Protein AF-A0A7U9MQN8-F1 (afdb_monomer_lite)

Radius of gyration: 33.91 Å; chains: 1; bounding box: 108×48×85 Å

Structure (mmCIF, N/CA/C/O backbone):
data_AF-A0A7U9MQN8-F1
#
_entry.id   AF-A0A7U9MQN8-F1
#
loop_
_atom_site.group_PDB
_atom_site.id
_atom_site.type_symbol
_atom_site.label_atom_id
_atom_site.label_alt_id
_atom_site.label_comp_id
_atom_site.label_asym_id
_atom_site.label_entity_id
_atom_site.label_seq_id
_atom_site.pdbx_PDB_ins_code
_atom_site.Cartn_x
_atom_site.Cartn_y
_atom_site.Cartn_z
_atom_site.occupancy
_atom_site.B_iso_or_equiv
_atom_site.auth_seq_id
_atom_site.auth_comp_id
_atom_site.auth_asym_id
_atom_site.auth_atom_id
_atom_site.pdbx_PDB_model_num
ATOM 1 N N . MET A 1 1 ? 76.314 -9.306 -4.744 1.00 51.25 1 MET A N 1
ATOM 2 C CA . MET A 1 1 ? 75.546 -8.058 -4.962 1.00 51.25 1 MET A CA 1
ATOM 3 C C . MET A 1 1 ? 74.183 -8.257 -5.658 1.00 51.25 1 MET A C 1
ATOM 5 O O . MET A 1 1 ? 73.574 -7.270 -6.034 1.00 51.25 1 MET A O 1
ATOM 9 N N . ASN A 1 2 ? 73.621 -9.478 -5.761 1.00 55.84 2 ASN A N 1
ATOM 10 C CA . ASN A 1 2 ? 72.412 -9.726 -6.586 1.00 55.84 2 ASN A CA 1
ATOM 11 C C . ASN A 1 2 ? 71.135 -10.057 -5.785 1.00 55.84 2 ASN A C 1
ATOM 13 O O . ASN A 1 2 ? 70.097 -10.349 -6.373 1.00 55.84 2 ASN A O 1
ATOM 17 N N . ILE A 1 3 ? 71.212 -10.061 -4.451 1.00 55.69 3 ILE A N 1
ATOM 18 C CA . ILE A 1 3 ? 70.110 -10.490 -3.570 1.00 55.69 3 ILE A CA 1
ATOM 19 C C . ILE A 1 3 ? 69.224 -9.289 -3.198 1.00 55.69 3 ILE A C 1
ATOM 21 O O . ILE A 1 3 ? 68.003 -9.405 -3.175 1.00 55.69 3 ILE A O 1
ATOM 25 N N . THR A 1 4 ? 69.827 -8.113 -3.001 1.00 55.72 4 THR A N 1
ATOM 26 C CA . THR A 1 4 ? 69.132 -6.871 -2.626 1.00 55.72 4 THR A CA 1
ATOM 27 C C . THR A 1 4 ? 68.237 -6.344 -3.755 1.00 55.72 4 THR A C 1
ATOM 29 O O . THR A 1 4 ? 67.057 -6.101 -3.532 1.00 55.72 4 THR A O 1
ATOM 32 N N . LEU A 1 5 ? 68.745 -6.321 -4.995 1.00 54.84 5 LEU A N 1
ATOM 33 C CA . LEU A 1 5 ? 68.009 -5.877 -6.193 1.00 54.84 5 LEU A CA 1
ATOM 34 C C . LEU A 1 5 ? 66.786 -6.754 -6.527 1.00 54.84 5 LEU A C 1
ATOM 36 O O . LEU A 1 5 ? 65.782 -6.264 -7.039 1.00 54.84 5 LEU A O 1
ATOM 40 N N . LYS A 1 6 ? 66.844 -8.063 -6.233 1.00 58.00 6 LYS A N 1
ATOM 41 C CA . LYS A 1 6 ? 65.692 -8.967 -6.411 1.00 58.00 6 LYS A CA 1
ATOM 42 C C . LYS A 1 6 ? 64.602 -8.713 -5.372 1.00 58.00 6 LYS A C 1
ATOM 44 O O . LYS A 1 6 ? 63.423 -8.856 -5.681 1.00 58.00 6 LYS A O 1
ATOM 49 N N . LYS A 1 7 ? 64.996 -8.333 -4.154 1.00 58.09 7 LYS A N 1
ATOM 50 C CA . LYS A 1 7 ? 64.072 -8.061 -3.052 1.00 58.09 7 LYS A CA 1
ATOM 51 C C . LYS A 1 7 ? 63.326 -6.742 -3.272 1.00 58.09 7 LYS A C 1
ATOM 53 O O . LYS A 1 7 ? 62.124 -6.708 -3.060 1.00 58.09 7 LYS A O 1
ATOM 58 N N . GLU A 1 8 ? 63.996 -5.712 -3.788 1.00 58.81 8 GLU A N 1
ATOM 59 C CA . GLU A 1 8 ? 63.361 -4.433 -4.149 1.00 58.81 8 GLU A CA 1
ATOM 60 C C . GLU A 1 8 ? 62.344 -4.571 -5.289 1.00 58.81 8 GLU A C 1
ATOM 62 O O . GLU A 1 8 ? 61.234 -4.064 -5.159 1.00 58.81 8 GLU A O 1
ATOM 67 N N . LYS A 1 9 ? 62.660 -5.327 -6.355 1.00 61.00 9 LYS A N 1
ATOM 68 C CA . LYS A 1 9 ? 61.692 -5.604 -7.436 1.00 61.00 9 LYS A CA 1
ATOM 69 C C . LYS A 1 9 ? 60.454 -6.364 -6.954 1.00 61.00 9 LYS A C 1
ATOM 71 O O . LYS A 1 9 ? 59.342 -6.058 -7.366 1.00 61.00 9 LYS A O 1
ATOM 76 N N . ALA A 1 10 ? 60.631 -7.338 -6.062 1.00 60.97 10 ALA A N 1
ATOM 77 C CA . ALA A 1 10 ? 59.505 -8.079 -5.497 1.00 60.97 10 ALA A CA 1
ATOM 78 C C . ALA A 1 10 ? 58.604 -7.184 -4.625 1.00 60.97 10 ALA A C 1
ATOM 80 O O . ALA A 1 10 ? 57.387 -7.347 -4.620 1.00 60.97 10 ALA A O 1
ATOM 81 N N . VAL A 1 11 ? 59.197 -6.222 -3.909 1.00 63.59 11 VAL A N 1
ATOM 82 C CA . VAL A 1 11 ? 58.462 -5.251 -3.085 1.00 63.59 11 VAL A CA 1
ATOM 83 C C . VAL A 1 11 ? 57.715 -4.243 -3.968 1.00 63.59 11 VAL A C 1
ATOM 85 O O . VAL A 1 11 ? 56.557 -3.946 -3.683 1.00 63.59 11 VAL A O 1
ATOM 88 N N . SER A 1 12 ? 58.319 -3.768 -5.066 1.00 65.31 12 SER A N 1
ATOM 89 C CA . SER A 1 12 ? 57.649 -2.865 -6.014 1.00 65.31 12 SER A CA 1
ATOM 90 C C . SER A 1 12 ? 56.503 -3.542 -6.765 1.00 65.31 12 SER A C 1
ATOM 92 O O . SER A 1 12 ? 55.442 -2.940 -6.907 1.00 65.31 12 SER A O 1
ATOM 94 N N . ASP A 1 13 ? 56.672 -4.800 -7.187 1.00 67.00 13 ASP A N 1
ATOM 95 C CA . ASP A 1 13 ? 55.614 -5.565 -7.862 1.00 67.00 13 ASP A CA 1
ATOM 96 C C . ASP A 1 13 ? 54.447 -5.873 -6.912 1.00 67.00 13 ASP A C 1
ATOM 98 O O . ASP A 1 13 ? 53.284 -5.792 -7.306 1.00 67.00 13 ASP A O 1
ATOM 102 N N . ALA A 1 14 ? 54.731 -6.160 -5.636 1.00 70.75 14 ALA A N 1
ATOM 103 C CA . ALA A 1 14 ? 53.697 -6.349 -4.621 1.00 70.75 14 ALA A CA 1
ATOM 104 C C . ALA A 1 14 ? 52.928 -5.050 -4.322 1.00 70.75 14 ALA A C 1
ATOM 106 O O . ALA A 1 14 ? 51.706 -5.081 -4.169 1.00 70.75 14 ALA A O 1
ATOM 107 N N . MET A 1 15 ? 53.620 -3.908 -4.274 1.00 71.62 15 MET A N 1
ATOM 108 C CA . ME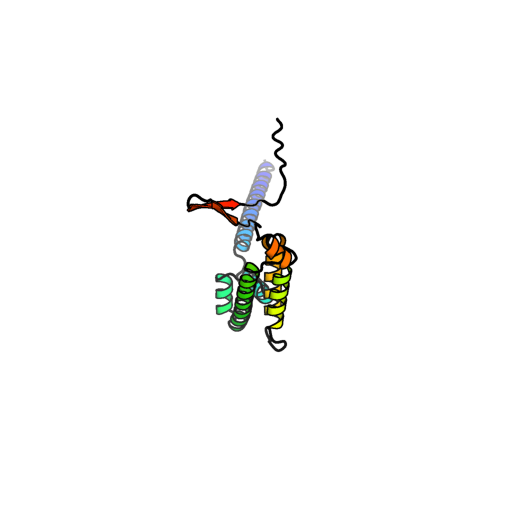T A 1 15 ? 53.002 -2.597 -4.060 1.00 71.62 15 MET A CA 1
ATOM 109 C C . MET A 1 15 ? 52.145 -2.176 -5.261 1.00 71.62 15 MET A C 1
ATOM 111 O O . MET A 1 15 ? 51.017 -1.717 -5.083 1.00 71.62 15 MET A O 1
ATOM 115 N N . LEU A 1 16 ? 52.630 -2.420 -6.483 1.00 70.75 16 LEU A N 1
ATOM 116 C CA . LEU A 1 16 ? 51.869 -2.190 -7.709 1.00 70.75 16 LEU A CA 1
ATOM 117 C C . LEU A 1 16 ? 50.638 -3.102 -7.773 1.00 70.75 16 LEU A C 1
ATOM 119 O O . LEU A 1 16 ? 49.552 -2.641 -8.111 1.00 70.75 16 LEU A O 1
ATOM 123 N N . GLY A 1 17 ? 50.777 -4.369 -7.371 1.00 76.50 17 GLY A N 1
ATOM 124 C CA . GLY A 1 17 ? 49.664 -5.310 -7.249 1.00 76.50 17 GLY A CA 1
ATOM 125 C C . GLY A 1 17 ? 48.609 -4.857 -6.236 1.00 76.50 17 GLY A C 1
ATOM 126 O O . GLY A 1 17 ? 47.416 -4.932 -6.525 1.00 76.50 17 GLY A O 1
ATOM 127 N N . GLN A 1 18 ? 49.019 -4.322 -5.081 1.00 77.25 18 GLN A N 1
ATOM 128 C CA . GLN A 1 18 ? 48.090 -3.751 -4.098 1.00 77.25 18 GLN A CA 1
ATOM 129 C C . GLN A 1 18 ? 47.359 -2.519 -4.637 1.00 77.25 18 GLN A C 1
ATOM 131 O O . GLN A 1 18 ? 46.157 -2.380 -4.416 1.00 77.25 18 GLN A O 1
ATOM 136 N N . GLN A 1 19 ? 48.059 -1.655 -5.371 1.00 75.00 19 GLN A N 1
ATOM 137 C CA . GLN A 1 19 ? 47.488 -0.440 -5.948 1.00 75.00 19 GLN A CA 1
ATOM 138 C C . GLN A 1 19 ? 46.541 -0.743 -7.124 1.00 75.00 19 GLN A C 1
ATOM 140 O O . GLN A 1 19 ? 45.511 -0.090 -7.278 1.00 75.00 19 GLN A O 1
ATOM 145 N N . LEU A 1 20 ? 46.828 -1.785 -7.912 1.00 79.00 20 LEU A N 1
ATOM 146 C CA . LEU A 1 20 ? 45.911 -2.287 -8.939 1.00 79.00 20 LEU A CA 1
ATOM 147 C C . LEU A 1 20 ? 44.655 -2.906 -8.313 1.00 79.00 20 LEU A C 1
ATOM 149 O O . LEU A 1 20 ? 43.552 -2.699 -8.808 1.00 79.00 20 LEU A O 1
ATOM 153 N N . MET A 1 21 ? 44.818 -3.649 -7.215 1.00 77.00 21 MET A N 1
ATOM 154 C CA . MET A 1 21 ? 43.708 -4.267 -6.488 1.00 77.00 21 MET A CA 1
ATOM 155 C C . MET A 1 21 ? 42.807 -3.236 -5.807 1.00 77.00 21 MET A C 1
ATOM 157 O O . MET A 1 21 ? 41.588 -3.406 -5.813 1.00 77.00 21 MET A O 1
ATOM 161 N N . SER A 1 22 ? 43.369 -2.163 -5.240 1.00 80.94 22 SER A N 1
ATOM 162 C CA . SER A 1 22 ? 42.569 -1.074 -4.670 1.00 80.94 22 SER A CA 1
ATOM 163 C C . SER A 1 22 ? 41.810 -0.306 -5.751 1.00 80.94 22 SER A C 1
ATOM 165 O O . SER A 1 22 ? 40.638 -0.001 -5.553 1.00 80.94 22 SER A O 1
ATOM 167 N N . TYR A 1 23 ? 42.422 -0.084 -6.917 1.00 77.88 23 TYR A N 1
ATOM 168 C CA . TYR A 1 23 ? 41.768 0.552 -8.063 1.00 77.88 23 TYR A CA 1
ATOM 169 C C . TYR A 1 23 ? 40.673 -0.327 -8.694 1.00 77.88 23 TYR A C 1
ATOM 171 O O . TYR A 1 23 ? 39.583 0.145 -9.009 1.00 77.88 23 TYR A O 1
ATOM 179 N N . ALA A 1 24 ? 40.915 -1.634 -8.830 1.00 77.69 24 ALA A N 1
ATOM 180 C CA . ALA A 1 24 ? 39.899 -2.581 -9.286 1.00 77.69 24 ALA A CA 1
ATOM 181 C C . ALA A 1 24 ? 38.711 -2.643 -8.311 1.00 77.69 24 ALA A C 1
ATOM 183 O O . ALA A 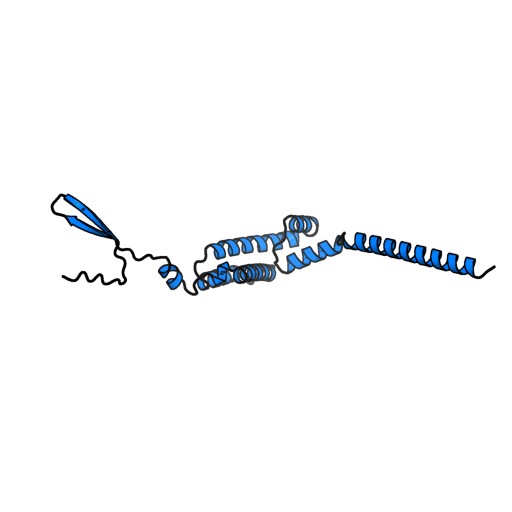1 24 ? 37.560 -2.679 -8.742 1.00 77.69 24 ALA A O 1
ATOM 184 N N . ARG A 1 25 ? 38.982 -2.584 -7.000 1.00 75.69 25 ARG A N 1
ATOM 185 C CA . ARG A 1 25 ? 37.945 -2.511 -5.966 1.00 75.69 25 ARG A CA 1
ATOM 186 C C . ARG A 1 25 ? 37.160 -1.203 -6.035 1.00 75.69 25 ARG A C 1
ATOM 188 O O . ARG A 1 25 ? 35.940 -1.262 -5.991 1.00 75.69 25 ARG A O 1
ATOM 195 N N . SER A 1 26 ? 37.815 -0.054 -6.214 1.00 70.12 26 SER A N 1
ATOM 196 C CA . SER A 1 26 ? 37.112 1.231 -6.331 1.00 70.12 26 SER A CA 1
ATOM 197 C C . SER A 1 26 ? 36.239 1.300 -7.587 1.00 70.12 26 SER A C 1
ATOM 199 O O . SER A 1 26 ? 35.127 1.809 -7.527 1.00 70.12 26 SER A O 1
ATOM 201 N N . LEU A 1 27 ? 36.682 0.717 -8.708 1.00 67.69 27 LEU A N 1
ATOM 202 C CA . LEU A 1 27 ? 35.852 0.575 -9.913 1.00 67.69 27 LEU A CA 1
ATOM 203 C C . LEU A 1 27 ? 34.637 -0.336 -9.677 1.00 67.69 27 LEU A C 1
ATOM 205 O O . LEU A 1 27 ? 33.551 -0.085 -10.201 1.00 67.69 27 LEU A O 1
ATOM 209 N N . GLN A 1 28 ? 34.809 -1.391 -8.877 1.00 60.81 28 GLN A N 1
ATOM 210 C CA . GLN A 1 28 ? 33.727 -2.294 -8.496 1.00 60.81 28 GLN A CA 1
ATOM 211 C C . GLN A 1 28 ? 32.736 -1.615 -7.532 1.00 60.81 28 GLN A C 1
ATOM 213 O O . GLN A 1 28 ? 31.529 -1.776 -7.694 1.00 60.81 28 GLN A O 1
ATOM 218 N N . GLU A 1 29 ? 33.223 -0.795 -6.598 1.00 57.72 29 GLU A N 1
ATOM 219 C CA . GLU A 1 29 ? 32.418 0.010 -5.670 1.00 57.72 29 GLU A CA 1
ATOM 220 C C . GLU A 1 29 ? 31.653 1.140 -6.393 1.00 57.72 29 GLU A C 1
ATOM 222 O O . GLU A 1 29 ? 30.466 1.343 -6.128 1.00 57.72 29 GLU A O 1
ATOM 227 N N . GLU A 1 30 ? 32.258 1.809 -7.382 1.00 56.06 30 GLU A N 1
ATOM 228 C CA . GLU A 1 30 ? 31.577 2.791 -8.247 1.00 56.06 30 GLU A CA 1
ATOM 229 C C . GLU A 1 30 ? 30.500 2.142 -9.137 1.00 56.06 30 GLU A C 1
ATOM 231 O O . GLU A 1 30 ? 29.444 2.735 -9.388 1.00 56.06 30 GLU A O 1
ATOM 236 N N . GLY A 1 31 ? 30.730 0.902 -9.580 1.00 52.31 31 GLY A N 1
ATOM 237 C CA . GLY A 1 31 ? 29.733 0.083 -10.271 1.00 52.31 31 GLY A CA 1
ATOM 238 C C . GLY A 1 31 ? 28.599 -0.404 -9.360 1.00 52.31 31 GLY A C 1
ATOM 239 O O . GLY A 1 31 ? 27.479 -0.581 -9.830 1.00 52.31 31 GLY A O 1
ATOM 240 N N . GLN A 1 32 ? 28.859 -0.580 -8.061 1.00 51.28 32 GLN A N 1
ATOM 241 C CA . GLN A 1 32 ? 27.856 -0.966 -7.062 1.00 51.28 32 GLN A CA 1
ATOM 242 C C . GLN A 1 32 ? 27.025 0.221 -6.548 1.00 51.28 32 GLN A C 1
ATOM 244 O O . GLN A 1 32 ? 25.848 0.036 -6.240 1.00 51.28 32 GLN A O 1
ATOM 249 N N . GLN A 1 33 ? 27.582 1.438 -6.491 1.00 50.62 33 GLN A N 1
ATOM 250 C CA . GLN A 1 33 ? 26.834 2.650 -6.115 1.00 50.62 33 GLN A CA 1
ATOM 251 C C . GLN A 1 33 ? 25.846 3.115 -7.192 1.00 50.62 33 GLN A C 1
ATOM 253 O O . GLN A 1 33 ? 24.812 3.704 -6.873 1.00 50.62 33 GLN A O 1
ATOM 258 N N . LYS A 1 34 ? 26.112 2.819 -8.467 1.00 52.66 34 LYS A N 1
ATOM 259 C CA . LYS A 1 34 ? 25.106 2.921 -9.527 1.00 52.66 34 LYS A CA 1
ATOM 260 C C . LYS A 1 34 ? 24.342 1.614 -9.571 1.00 52.66 34 LYS A C 1
ATOM 262 O O . LYS A 1 34 ? 24.634 0.749 -10.389 1.00 52.66 34 LYS A O 1
ATOM 267 N N . GLU A 1 35 ? 23.359 1.477 -8.689 1.00 58.56 35 GLU A N 1
ATOM 268 C CA . GLU A 1 35 ? 22.357 0.425 -8.808 1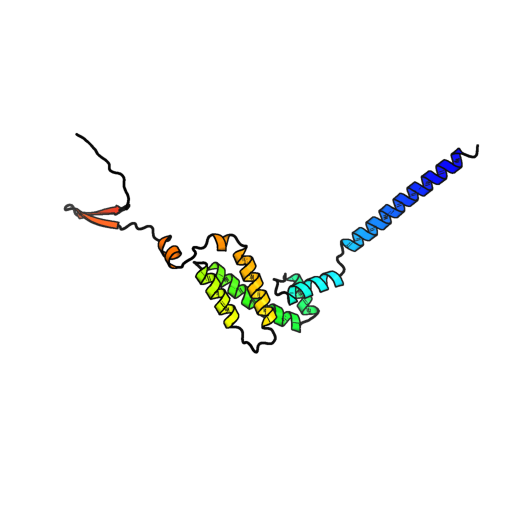.00 58.56 35 GLU A CA 1
ATOM 269 C C . GLU A 1 35 ? 21.935 0.331 -10.283 1.00 58.56 35 GLU A C 1
ATOM 271 O O . GLU A 1 35 ? 21.461 1.318 -10.855 1.00 58.56 35 GLU A O 1
ATOM 276 N N . SER A 1 36 ? 22.248 -0.795 -10.943 1.00 71.56 36 SER A N 1
ATOM 277 C CA . SER A 1 36 ? 22.043 -0.923 -12.390 1.00 71.56 36 SER A CA 1
ATOM 278 C C . SER A 1 36 ? 20.609 -0.512 -12.714 1.00 71.56 36 SER A C 1
ATOM 280 O O . SER A 1 36 ? 19.688 -0.849 -11.968 1.00 71.56 36 SER A O 1
ATOM 282 N N . LYS A 1 37 ? 20.390 0.206 -13.821 1.00 75.06 37 LYS A N 1
ATOM 283 C CA . LYS A 1 37 ? 19.039 0.625 -14.243 1.00 75.06 37 LYS A CA 1
ATOM 284 C C . LYS A 1 37 ? 18.059 -0.557 -14.257 1.00 75.06 37 LYS A C 1
ATOM 286 O O . LYS A 1 37 ? 16.876 -0.381 -13.987 1.00 75.06 37 LYS A O 1
ATOM 291 N N . GLU A 1 38 ? 18.571 -1.757 -14.515 1.00 79.50 38 GLU A N 1
ATOM 292 C CA . GLU A 1 38 ? 17.846 -3.026 -14.465 1.00 79.50 38 GLU A CA 1
ATOM 293 C C . GLU A 1 38 ? 17.495 -3.464 -13.038 1.00 79.50 38 GLU A C 1
ATOM 295 O O . GLU A 1 38 ? 16.372 -3.896 -12.790 1.00 79.50 38 GLU A O 1
ATOM 300 N N . ALA A 1 39 ? 18.416 -3.311 -12.083 1.00 85.50 39 ALA A N 1
ATOM 301 C CA . ALA A 1 39 ? 18.173 -3.600 -10.672 1.00 85.50 39 ALA A CA 1
ATOM 302 C C . ALA A 1 39 ? 17.139 -2.631 -10.080 1.00 85.50 39 ALA A C 1
ATOM 304 O O . ALA A 1 39 ? 16.217 -3.066 -9.390 1.00 85.50 39 ALA A O 1
ATOM 305 N N . TYR A 1 40 ? 17.233 -1.341 -10.416 1.00 85.50 40 TYR A N 1
ATOM 306 C CA . TYR A 1 40 ? 16.216 -0.357 -10.047 1.00 85.50 40 TYR A CA 1
ATOM 307 C C . TYR A 1 40 ? 14.855 -0.725 -10.651 1.00 85.50 40 TYR A C 1
ATOM 309 O O . TYR A 1 40 ? 13.868 -0.834 -9.927 1.00 85.50 40 TYR A O 1
ATOM 317 N N . ALA A 1 41 ? 14.800 -1.023 -11.954 1.00 86.44 41 ALA A N 1
ATOM 318 C CA . ALA A 1 41 ? 13.569 -1.452 -12.616 1.00 86.44 41 ALA A CA 1
ATOM 319 C C . ALA A 1 41 ? 12.959 -2.694 -11.948 1.00 86.44 41 ALA A C 1
ATOM 321 O O . ALA A 1 41 ? 11.762 -2.718 -11.663 1.00 86.44 41 ALA A O 1
ATOM 322 N N . ALA A 1 42 ? 13.778 -3.703 -11.641 1.00 89.75 42 ALA A N 1
ATOM 323 C CA . ALA A 1 42 ? 13.345 -4.914 -10.956 1.00 89.75 42 ALA A CA 1
ATOM 324 C C . ALA A 1 42 ? 12.756 -4.610 -9.572 1.00 89.75 42 ALA A C 1
ATOM 326 O O . ALA A 1 42 ? 11.698 -5.141 -9.233 1.00 89.75 42 ALA A O 1
ATOM 327 N N . LYS A 1 43 ? 13.378 -3.707 -8.802 1.00 90.38 43 LYS A N 1
ATOM 328 C CA . LYS A 1 43 ? 12.840 -3.241 -7.516 1.00 90.38 43 LYS A CA 1
ATOM 329 C C . LYS A 1 43 ? 11.497 -2.541 -7.682 1.00 90.38 43 LYS A C 1
ATOM 331 O O . LYS A 1 43 ? 10.564 -2.861 -6.948 1.00 90.38 43 LYS A O 1
ATOM 336 N N . VAL A 1 44 ? 11.368 -1.638 -8.655 1.00 90.50 44 VAL A N 1
ATOM 337 C CA . VAL A 1 44 ? 10.104 -0.932 -8.914 1.00 90.50 44 VAL A CA 1
ATOM 338 C C . VAL A 1 44 ? 9.000 -1.910 -9.309 1.00 90.50 44 VAL A C 1
ATOM 340 O O . VAL A 1 44 ? 7.897 -1.845 -8.768 1.00 90.50 44 VAL A O 1
ATOM 343 N N . TYR A 1 45 ? 9.290 -2.867 -10.193 1.00 90.44 45 TYR A N 1
ATOM 344 C CA . TYR A 1 45 ? 8.322 -3.891 -10.579 1.00 90.44 45 TYR A CA 1
ATOM 345 C C . TYR A 1 45 ? 7.950 -4.817 -9.421 1.00 90.44 45 TYR A C 1
ATOM 347 O O . TYR A 1 45 ? 6.778 -5.166 -9.279 1.00 90.44 45 TYR A O 1
ATOM 355 N N . ALA A 1 46 ? 8.913 -5.195 -8.579 1.00 91.19 46 ALA A N 1
ATOM 356 C CA . ALA A 1 46 ? 8.652 -5.999 -7.393 1.00 91.19 46 ALA A CA 1
ATOM 357 C C . ALA A 1 46 ? 7.732 -5.259 -6.410 1.00 91.19 46 ALA A C 1
ATOM 359 O O . ALA A 1 46 ? 6.744 -5.838 -5.963 1.00 91.19 46 ALA A O 1
ATOM 360 N N . LYS A 1 47 ? 7.995 -3.972 -6.142 1.00 90.81 47 LYS A N 1
ATOM 361 C CA . LYS A 1 47 ? 7.136 -3.113 -5.307 1.00 90.81 47 LYS A CA 1
ATOM 362 C C . LYS A 1 47 ? 5.733 -2.941 -5.887 1.00 90.81 47 LYS A C 1
ATOM 364 O O . LYS A 1 47 ? 4.749 -3.026 -5.159 1.00 90.81 47 LYS A O 1
ATOM 369 N N . ALA A 1 48 ? 5.636 -2.727 -7.198 1.00 88.25 48 ALA A N 1
ATOM 370 C CA . ALA A 1 48 ? 4.361 -2.593 -7.897 1.00 88.25 48 ALA A CA 1
ATOM 371 C C . ALA A 1 48 ? 3.506 -3.857 -7.777 1.00 88.25 48 ALA A C 1
ATOM 373 O O . ALA A 1 48 ? 2.318 -3.775 -7.476 1.00 88.25 48 ALA A O 1
ATOM 374 N N . ARG A 1 49 ? 4.115 -5.031 -7.980 1.00 86.25 49 ARG A N 1
ATOM 375 C CA . ARG A 1 49 ? 3.418 -6.322 -7.907 1.00 86.25 49 ARG A CA 1
ATOM 376 C C . ARG A 1 49 ? 3.022 -6.705 -6.486 1.00 86.25 49 ARG A C 1
ATOM 378 O O . ARG A 1 49 ? 1.970 -7.306 -6.313 1.00 86.25 49 ARG A O 1
ATOM 385 N N . SER A 1 50 ? 3.832 -6.346 -5.491 1.00 84.69 50 SER A N 1
ATOM 386 C CA . SER A 1 50 ? 3.531 -6.603 -4.078 1.00 84.69 50 SER A CA 1
ATOM 387 C C . SER A 1 50 ? 2.515 -5.625 -3.476 1.00 84.69 50 SER A C 1
ATOM 389 O O . SER A 1 50 ? 2.171 -5.751 -2.304 1.00 84.69 50 SER A O 1
ATOM 391 N N . GLY A 1 51 ? 2.033 -4.638 -4.244 1.00 82.75 51 GLY A N 1
ATOM 392 C CA . GLY A 1 51 ? 1.071 -3.641 -3.763 1.00 82.75 51 GLY A CA 1
ATOM 393 C C . GLY A 1 51 ? 1.669 -2.626 -2.780 1.00 82.75 51 GLY A C 1
ATOM 394 O O . GLY A 1 51 ? 0.940 -1.930 -2.069 1.00 82.75 51 GLY A O 1
ATOM 395 N N . GLN A 1 52 ? 2.998 -2.524 -2.712 1.00 85.94 52 GLN A N 1
ATOM 396 C CA . GLN A 1 52 ? 3.657 -1.530 -1.870 1.00 85.94 52 GLN A CA 1
ATOM 397 C C . GLN A 1 52 ? 3.437 -0.111 -2.403 1.00 85.94 52 GLN A C 1
ATOM 399 O O . GLN A 1 52 ? 3.072 0.108 -3.561 1.00 85.94 52 GLN A O 1
ATOM 404 N N . ARG A 1 53 ? 3.654 0.888 -1.542 1.00 87.31 53 ARG A N 1
ATOM 405 C CA . ARG A 1 53 ? 3.581 2.291 -1.949 1.00 87.31 53 ARG A CA 1
ATOM 406 C C . ARG A 1 53 ? 4.794 2.632 -2.809 1.00 87.31 53 ARG A C 1
ATOM 408 O O . ARG A 1 53 ? 5.927 2.452 -2.369 1.00 87.31 53 ARG A O 1
ATOM 415 N N . LEU A 1 54 ? 4.545 3.154 -4.006 1.00 88.19 54 LEU A N 1
ATOM 416 C CA . LEU A 1 54 ? 5.609 3.635 -4.883 1.00 88.19 54 LEU A CA 1
ATOM 417 C C . LEU A 1 54 ? 5.853 5.118 -4.652 1.00 88.19 54 LEU A C 1
ATOM 419 O O . LEU A 1 54 ? 4.914 5.887 -4.419 1.00 88.19 54 LEU A O 1
ATOM 423 N N . THR A 1 55 ? 7.116 5.518 -4.737 1.00 89.12 55 THR A N 1
ATOM 424 C CA . THR A 1 55 ? 7.494 6.931 -4.717 1.00 89.12 55 THR A CA 1
ATOM 425 C C . THR A 1 55 ? 7.091 7.617 -6.032 1.00 89.12 55 THR A C 1
ATOM 427 O O . THR A 1 55 ? 6.866 6.945 -7.043 1.00 89.12 55 THR A O 1
ATOM 430 N N . PRO A 1 56 ? 7.001 8.960 -6.071 1.00 89.06 56 PRO A N 1
ATOM 431 C CA . PRO A 1 56 ? 6.684 9.689 -7.303 1.00 89.06 56 PRO A CA 1
ATOM 432 C C . PRO A 1 56 ? 7.651 9.388 -8.459 1.00 89.06 56 PRO A C 1
ATOM 434 O O . PRO A 1 56 ? 7.242 9.343 -9.621 1.00 89.06 56 PRO A O 1
ATOM 437 N N . GLU A 1 57 ? 8.922 9.141 -8.142 1.00 88.38 57 GLU A N 1
ATOM 438 C CA . GLU A 1 57 ? 9.957 8.766 -9.109 1.00 88.38 57 GLU A CA 1
ATOM 439 C C . GLU A 1 57 ? 9.707 7.367 -9.684 1.00 88.38 57 GLU A C 1
ATOM 441 O O . GLU A 1 57 ? 9.670 7.200 -10.903 1.00 88.38 57 GLU A O 1
ATOM 446 N N . GLU A 1 58 ? 9.436 6.384 -8.819 1.00 90.44 58 GLU A N 1
ATOM 447 C CA . GLU A 1 58 ? 9.111 5.006 -9.212 1.00 90.44 58 GLU A CA 1
ATOM 448 C C . GLU A 1 58 ? 7.820 4.953 -10.045 1.00 90.44 58 GLU A C 1
ATOM 450 O O . GLU A 1 58 ? 7.715 4.217 -11.029 1.00 90.44 58 GLU A O 1
ATOM 455 N N . MET A 1 59 ? 6.843 5.791 -9.693 1.00 90.00 59 MET A N 1
ATOM 456 C CA . MET A 1 59 ? 5.589 5.914 -10.428 1.00 90.00 59 MET A CA 1
ATOM 457 C C . MET A 1 59 ? 5.803 6.528 -11.821 1.00 90.00 59 MET A C 1
ATOM 459 O O . MET A 1 59 ? 5.244 6.051 -12.809 1.00 90.00 59 MET A O 1
ATOM 463 N N . SER A 1 60 ? 6.648 7.559 -11.918 1.00 90.75 60 SER A N 1
ATOM 464 C CA . SER A 1 60 ? 7.024 8.186 -13.192 1.00 90.75 60 SER A CA 1
ATOM 465 C C . SER A 1 60 ? 7.816 7.228 -14.082 1.00 90.75 60 SER A C 1
ATOM 467 O O . SER A 1 60 ? 7.641 7.216 -15.302 1.00 90.75 60 SER A O 1
ATOM 469 N N . PHE A 1 61 ? 8.665 6.394 -13.478 1.00 90.88 61 PHE A N 1
ATOM 470 C CA . PHE A 1 61 ? 9.391 5.335 -14.168 1.00 90.88 61 PHE A CA 1
ATOM 471 C C . PHE A 1 61 ? 8.436 4.294 -14.768 1.00 90.88 61 PHE A C 1
ATOM 473 O O . PHE A 1 61 ? 8.555 3.968 -15.951 1.00 90.88 61 PHE A O 1
ATOM 480 N N . LEU A 1 62 ? 7.448 3.823 -13.999 1.00 90.69 62 LEU A N 1
ATOM 481 C CA . LEU A 1 62 ? 6.414 2.909 -14.498 1.00 90.69 62 LEU A CA 1
ATOM 482 C C . LEU A 1 62 ? 5.579 3.513 -15.622 1.00 90.69 62 LEU A C 1
ATOM 484 O O . LEU A 1 62 ? 5.325 2.830 -16.605 1.00 90.69 62 LEU A O 1
ATOM 488 N N . ALA A 1 63 ? 5.196 4.787 -15.522 1.00 90.81 63 ALA A N 1
ATOM 489 C CA . ALA A 1 63 ? 4.416 5.450 -16.568 1.00 90.81 63 ALA A CA 1
ATOM 490 C C . ALA A 1 63 ? 5.129 5.438 -17.933 1.00 90.81 63 ALA A C 1
ATOM 492 O O . ALA A 1 63 ? 4.483 5.329 -18.970 1.00 90.81 63 ALA A O 1
ATOM 493 N N . ARG A 1 64 ? 6.466 5.531 -17.930 1.00 90.69 64 ARG A N 1
ATOM 494 C CA . ARG A 1 64 ? 7.294 5.532 -19.147 1.00 90.69 64 ARG A CA 1
ATOM 495 C C . ARG A 1 64 ? 7.615 4.132 -19.665 1.00 90.69 64 ARG A C 1
ATOM 497 O O . ARG A 1 64 ? 7.843 3.975 -20.858 1.00 90.69 64 ARG A O 1
ATOM 504 N N . THR A 1 65 ? 7.687 3.138 -18.781 1.00 90.38 65 THR A N 1
ATOM 505 C CA . THR A 1 65 ? 8.139 1.779 -19.126 1.00 90.38 65 THR A CA 1
ATOM 506 C C . THR A 1 65 ? 6.989 0.803 -19.337 1.00 90.38 65 THR A C 1
ATOM 508 O O . THR A 1 65 ? 7.044 -0.012 -20.254 1.00 90.38 65 THR A O 1
ATOM 511 N N . ASN A 1 66 ? 5.939 0.883 -18.517 1.00 89.81 66 ASN A N 1
ATOM 512 C CA . ASN A 1 66 ? 4.765 0.022 -18.586 1.00 89.81 66 ASN A CA 1
ATOM 513 C C . ASN A 1 66 ? 3.486 0.785 -18.168 1.00 89.81 66 ASN A C 1
ATOM 515 O O . ASN A 1 66 ? 3.080 0.738 -16.999 1.00 89.81 66 ASN A O 1
ATOM 519 N N . PRO A 1 67 ? 2.825 1.467 -19.124 1.00 90.88 67 PRO A N 1
ATOM 520 C CA . PRO A 1 67 ? 1.615 2.254 -18.867 1.00 90.88 67 PRO A CA 1
ATOM 521 C C . PRO A 1 67 ? 0.440 1.432 -18.314 1.00 90.88 67 PRO A C 1
ATOM 523 O O . PRO A 1 67 ? -0.329 1.924 -17.486 1.00 90.88 67 PRO A O 1
ATOM 526 N N . GLU A 1 68 ? 0.317 0.171 -18.733 1.00 90.31 68 GLU A N 1
ATOM 527 C CA . GLU A 1 68 ? -0.722 -0.744 -18.250 1.00 90.31 68 GLU A CA 1
ATOM 528 C C . GLU A 1 68 ? -0.537 -1.037 -16.761 1.00 90.31 68 GLU A C 1
ATOM 530 O O . GLU A 1 68 ? -1.453 -0.849 -15.960 1.00 90.31 68 GLU A O 1
ATOM 535 N N . LEU A 1 69 ? 0.676 -1.425 -16.356 1.00 89.50 69 LEU A N 1
ATOM 536 C CA . LEU A 1 69 ? 0.978 -1.667 -14.947 1.00 89.50 69 LEU A CA 1
ATOM 537 C C . LEU A 1 69 ? 0.833 -0.387 -14.115 1.00 89.50 69 LEU A C 1
ATOM 539 O O . LEU A 1 69 ? 0.291 -0.440 -13.013 1.00 89.50 69 LEU A O 1
ATOM 543 N N . TYR A 1 70 ? 1.248 0.765 -14.650 1.00 92.25 70 TYR A N 1
ATOM 544 C CA . TYR A 1 70 ? 1.058 2.060 -13.998 1.00 92.25 70 TYR A CA 1
ATOM 545 C C . TYR A 1 70 ? -0.414 2.325 -13.651 1.00 92.25 70 TYR A C 1
ATOM 547 O O . TYR A 1 70 ? -0.708 2.676 -12.508 1.00 92.25 70 TYR A O 1
ATOM 555 N N . ARG A 1 71 ? -1.351 2.104 -14.587 1.00 90.94 71 ARG A N 1
ATOM 556 C CA . ARG A 1 71 ? -2.796 2.272 -14.330 1.00 90.94 71 ARG A CA 1
ATOM 557 C C . ARG A 1 71 ? -3.287 1.386 -13.191 1.00 90.94 71 ARG A C 1
ATOM 559 O O . ARG A 1 71 ? -4.040 1.846 -12.332 1.00 90.94 71 ARG A O 1
ATOM 566 N N . LYS A 1 72 ? -2.854 0.126 -13.176 1.00 91.25 72 LYS A N 1
ATOM 567 C CA . LYS A 1 72 ? -3.258 -0.839 -12.149 1.00 91.25 72 LYS A CA 1
ATOM 568 C C . LYS A 1 72 ? -2.739 -0.439 -10.767 1.00 91.25 72 LYS A C 1
ATOM 570 O O . LYS A 1 72 ? -3.504 -0.402 -9.804 1.00 91.25 72 LYS A O 1
ATOM 575 N N . VAL A 1 73 ? -1.463 -0.055 -10.687 1.00 90.62 73 VAL A N 1
ATOM 576 C CA . VAL A 1 73 ? -0.841 0.440 -9.449 1.00 90.62 73 VAL A CA 1
ATOM 577 C C . VAL A 1 73 ? -1.511 1.730 -8.986 1.00 90.62 73 VAL A C 1
ATOM 579 O O . VAL A 1 73 ? -1.750 1.894 -7.794 1.00 90.62 73 VAL A O 1
ATOM 582 N N . LEU A 1 74 ? -1.862 2.635 -9.904 1.00 91.31 74 LEU A N 1
ATOM 583 C CA . LEU A 1 74 ? -2.546 3.883 -9.569 1.00 91.31 74 LEU A CA 1
ATOM 584 C C . LEU A 1 74 ? -3.891 3.606 -8.888 1.00 91.31 74 LEU A C 1
ATOM 586 O O . LEU A 1 74 ? -4.169 4.175 -7.834 1.00 91.31 74 LEU A O 1
ATOM 590 N N . ARG A 1 75 ? -4.686 2.678 -9.436 1.00 90.62 75 ARG A N 1
ATOM 591 C CA . ARG A 1 75 ? -5.957 2.254 -8.830 1.00 90.62 75 ARG A CA 1
ATOM 592 C C . ARG A 1 75 ? -5.749 1.667 -7.433 1.00 90.62 75 ARG A C 1
ATOM 594 O O . ARG A 1 75 ? -6.439 2.068 -6.498 1.00 90.62 75 ARG A O 1
ATOM 601 N N . ALA A 1 76 ? -4.771 0.774 -7.277 1.00 91.25 76 ALA A N 1
ATOM 602 C CA . ALA A 1 76 ? -4.430 0.192 -5.980 1.00 91.25 76 ALA A CA 1
ATOM 603 C C . ALA A 1 76 ? -3.995 1.262 -4.962 1.00 91.25 76 ALA A C 1
ATOM 605 O O . ALA A 1 76 ? -4.435 1.237 -3.816 1.00 91.25 76 ALA A O 1
ATOM 606 N N . GLN A 1 77 ? -3.197 2.250 -5.382 1.00 91.19 77 GLN A N 1
ATOM 607 C CA . GLN A 1 77 ? -2.782 3.355 -4.517 1.00 91.19 77 GLN A CA 1
ATOM 608 C C . GLN A 1 77 ? -3.935 4.277 -4.116 1.00 91.19 77 GLN A C 1
ATOM 610 O O . GLN A 1 77 ? -3.936 4.773 -2.992 1.00 91.19 77 GLN A O 1
ATOM 615 N N . MET A 1 78 ? -4.903 4.526 -5.001 1.00 90.56 78 MET A N 1
ATOM 616 C CA . MET A 1 78 ? -6.081 5.329 -4.662 1.00 90.56 78 MET A CA 1
ATOM 617 C C . MET A 1 78 ? -6.898 4.665 -3.551 1.00 90.56 78 MET A C 1
ATOM 619 O O . MET A 1 78 ? -7.145 5.292 -2.524 1.00 90.56 78 MET A O 1
ATOM 623 N N . LEU A 1 79 ? -7.233 3.383 -3.720 1.00 91.19 79 LEU A N 1
ATOM 624 C CA . LEU A 1 79 ? -7.982 2.610 -2.723 1.00 91.19 79 LEU A CA 1
ATOM 625 C C . LEU A 1 79 ? -7.203 2.469 -1.412 1.00 91.19 79 LEU A C 1
ATOM 627 O O . LEU A 1 79 ? -7.767 2.573 -0.326 1.00 91.19 79 LEU A O 1
ATOM 631 N N . ARG A 1 80 ? -5.881 2.310 -1.507 1.00 91.81 80 ARG A N 1
ATOM 632 C CA . ARG A 1 80 ? -4.993 2.319 -0.347 1.00 91.81 80 ARG A CA 1
ATOM 633 C C . ARG A 1 80 ? -5.075 3.629 0.435 1.00 91.81 80 ARG A C 1
ATOM 635 O O . ARG A 1 80 ? -5.242 3.591 1.647 1.00 91.81 80 ARG A O 1
ATOM 642 N N . ARG A 1 81 ? -4.972 4.781 -0.236 1.00 91.19 81 ARG A N 1
ATOM 643 C CA . ARG A 1 81 ? -5.070 6.100 0.417 1.00 91.19 81 ARG A CA 1
ATOM 644 C C . ARG A 1 81 ? -6.433 6.311 1.063 1.00 91.19 81 ARG A C 1
ATOM 646 O O . ARG A 1 81 ? -6.514 6.905 2.134 1.00 91.19 81 ARG A O 1
ATOM 653 N N . GLU A 1 82 ? -7.492 5.826 0.423 1.00 91.50 82 GLU A N 1
ATOM 654 C CA . GLU A 1 82 ? -8.836 5.860 0.990 1.00 91.50 82 GLU A CA 1
ATOM 655 C C . GLU A 1 82 ? -8.913 5.037 2.281 1.00 91.50 82 GLU A C 1
ATOM 657 O O . GLU A 1 82 ? -9.397 5.541 3.295 1.00 91.50 82 GLU A O 1
ATOM 662 N N . LEU A 1 83 ? -8.365 3.817 2.279 1.00 90.75 83 LEU A N 1
ATOM 663 C CA . LEU A 1 83 ? -8.272 2.993 3.482 1.00 90.75 83 LEU A CA 1
ATOM 664 C C . LEU A 1 83 ? -7.438 3.686 4.571 1.00 90.75 83 LEU A C 1
ATOM 666 O O . LEU A 1 83 ? -7.914 3.809 5.691 1.00 90.75 83 LEU A O 1
ATOM 670 N N . GLU A 1 84 ? -6.245 4.198 4.256 1.00 91.00 84 GLU A N 1
ATOM 671 C CA . GLU A 1 84 ? -5.394 4.934 5.208 1.00 91.00 84 GLU A CA 1
ATOM 672 C C . GLU A 1 84 ? -6.131 6.137 5.822 1.00 91.00 84 GLU A C 1
ATOM 674 O O . GLU A 1 84 ? -6.035 6.387 7.024 1.00 91.00 84 GLU A O 1
ATOM 679 N N . SER A 1 85 ? -6.906 6.872 5.020 1.00 90.44 85 SER A N 1
ATOM 680 C CA . SER A 1 85 ? -7.731 7.977 5.511 1.00 90.44 85 SER A CA 1
ATOM 681 C C . SER A 1 85 ? -8.848 7.497 6.437 1.00 90.44 85 SER A C 1
ATOM 683 O O . SER A 1 85 ? -9.141 8.165 7.426 1.00 90.44 85 SER A O 1
ATOM 685 N N . ARG A 1 86 ? -9.485 6.359 6.141 1.00 87.88 86 ARG A N 1
ATOM 686 C CA . ARG A 1 86 ? -10.506 5.769 7.020 1.00 87.88 86 ARG A CA 1
ATOM 687 C C . ARG A 1 86 ? -9.886 5.306 8.337 1.00 87.88 86 ARG A C 1
ATOM 689 O O . ARG A 1 86 ? -10.383 5.697 9.384 1.00 87.88 86 ARG A O 1
ATOM 696 N N . LEU A 1 87 ? -8.756 4.597 8.282 1.00 87.50 87 LEU A N 1
ATOM 697 C CA . LEU A 1 87 ? -8.039 4.080 9.454 1.00 87.50 87 LEU A CA 1
ATOM 698 C C . LEU A 1 87 ? -7.629 5.189 10.433 1.00 87.50 87 LEU A C 1
ATOM 700 O O . LEU A 1 87 ? -7.767 5.017 11.637 1.00 87.50 87 LEU A O 1
ATOM 704 N N . LYS A 1 88 ? -7.214 6.360 9.933 1.00 85.19 88 LYS A N 1
ATOM 705 C CA . LYS A 1 88 ? -6.903 7.532 10.777 1.00 85.19 88 LYS A CA 1
ATOM 706 C C . LYS A 1 88 ? -8.102 8.098 11.539 1.00 85.19 88 LYS A C 1
ATOM 708 O O . LYS A 1 88 ? -7.913 8.767 12.548 1.00 85.19 88 LYS A O 1
ATOM 713 N N . ASN A 1 89 ? -9.312 7.895 11.024 1.00 83.56 89 ASN A N 1
ATOM 714 C CA . ASN A 1 89 ? -10.543 8.376 11.647 1.00 83.56 89 ASN A CA 1
ATOM 715 C C . ASN A 1 89 ? -11.218 7.308 12.522 1.00 83.56 89 ASN A C 1
ATOM 717 O O . ASN A 1 89 ? -12.169 7.635 13.234 1.00 83.56 89 ASN A O 1
ATOM 721 N N . CYS A 1 90 ? -10.745 6.058 12.475 1.00 82.62 90 CYS A N 1
ATOM 722 C CA . CYS A 1 90 ? -11.273 4.975 13.294 1.00 82.62 90 CYS A CA 1
ATOM 723 C C . CYS A 1 90 ? -10.998 5.242 14.778 1.00 82.62 90 CYS A C 1
ATOM 725 O O . CYS A 1 90 ? -9.913 5.674 15.163 1.00 82.62 90 CYS A O 1
ATOM 727 N N . LYS A 1 91 ? -11.999 4.969 15.617 1.00 77.88 91 LYS A N 1
ATOM 728 C CA . LYS A 1 91 ? -11.954 5.199 17.068 1.00 77.88 91 LYS A CA 1
ATOM 729 C C . LYS A 1 91 ? -11.707 3.924 17.868 1.00 77.88 91 LYS A C 1
ATOM 731 O O . LYS A 1 91 ? -11.457 4.018 19.062 1.00 77.88 91 LYS A O 1
ATOM 736 N N . SER A 1 92 ? -11.799 2.757 17.234 1.00 82.69 92 SER A N 1
ATOM 737 C CA . SER A 1 92 ? -11.592 1.449 17.863 1.00 82.69 92 SER A CA 1
ATOM 738 C C . SER A 1 92 ? -10.906 0.474 16.909 1.00 82.69 92 SER A C 1
ATOM 740 O O . SER A 1 92 ? -10.963 0.640 15.683 1.00 82.69 92 SER A O 1
ATOM 742 N N . LYS A 1 93 ? -10.284 -0.573 17.462 1.00 85.69 93 LYS A N 1
ATOM 743 C CA . LYS A 1 93 ? -9.679 -1.656 16.667 1.00 85.69 93 LYS A CA 1
ATOM 744 C C . LYS A 1 93 ? -10.720 -2.408 15.841 1.00 85.69 93 LYS A C 1
ATOM 746 O O . LYS A 1 93 ? -10.459 -2.747 14.686 1.00 85.69 93 LYS A O 1
ATOM 751 N N . GLN A 1 94 ? -11.912 -2.611 16.402 1.00 83.69 94 GLN A N 1
ATOM 752 C CA . GLN A 1 94 ? -13.027 -3.225 15.688 1.00 83.69 94 GLN A CA 1
ATOM 753 C C . GLN A 1 94 ? -13.423 -2.407 14.449 1.00 83.69 94 GLN A C 1
ATOM 755 O O . GLN A 1 94 ? -13.513 -2.959 13.354 1.00 83.69 94 GLN A O 1
ATOM 760 N N . GLU A 1 95 ? -13.566 -1.086 14.588 1.00 85.56 95 GLU A N 1
ATOM 761 C CA . GLU A 1 95 ? -13.899 -0.201 13.465 1.00 85.56 95 GLU A CA 1
ATOM 762 C C . GLU A 1 95 ? -12.816 -0.225 12.374 1.00 85.56 95 GLU A C 1
ATOM 764 O O . GLU A 1 95 ? -13.127 -0.228 11.184 1.00 85.56 95 GLU A O 1
ATOM 769 N N . ALA A 1 96 ? -11.538 -0.314 12.758 1.00 87.19 96 ALA A N 1
ATOM 770 C CA . ALA A 1 96 ? -10.438 -0.454 11.806 1.00 87.19 96 ALA A CA 1
ATOM 771 C C . ALA A 1 96 ? -10.509 -1.779 11.018 1.00 87.19 96 ALA A C 1
ATOM 773 O O . ALA A 1 96 ? -10.301 -1.791 9.800 1.00 87.19 96 ALA A O 1
ATOM 774 N N . GLN A 1 97 ? -10.840 -2.888 11.686 1.00 88.06 97 GLN A N 1
ATOM 775 C CA . GLN A 1 97 ? -11.009 -4.199 11.052 1.00 88.06 97 GLN A CA 1
ATOM 776 C C . GLN A 1 97 ? -12.245 -4.246 10.137 1.00 88.06 97 GLN A C 1
ATOM 778 O O . GLN A 1 97 ? -12.195 -4.833 9.050 1.00 88.06 97 GLN A O 1
ATOM 783 N N . GLU A 1 98 ? -13.344 -3.611 10.542 1.00 89.06 98 GLU A N 1
ATOM 784 C CA . GLU A 1 98 ? -14.552 -3.462 9.725 1.00 89.06 98 GLU A CA 1
ATOM 785 C C . GLU A 1 98 ? -14.276 -2.605 8.486 1.00 89.06 98 GLU A C 1
ATOM 787 O O . GLU A 1 98 ? -14.629 -3.004 7.376 1.00 89.06 98 GLU A O 1
ATOM 792 N N . ALA A 1 99 ? -13.568 -1.481 8.637 1.00 89.31 99 ALA A N 1
ATOM 793 C CA . ALA A 1 99 ? -13.169 -0.624 7.523 1.00 89.31 99 ALA A CA 1
ATOM 794 C C . ALA A 1 99 ? -12.292 -1.372 6.507 1.00 89.31 99 ALA A C 1
ATOM 796 O O . ALA A 1 99 ? -12.498 -1.236 5.298 1.00 89.31 99 ALA A O 1
ATOM 797 N N . PHE A 1 100 ? -11.351 -2.193 6.986 1.00 90.56 100 PHE A N 1
ATOM 798 C CA . PHE A 1 100 ? -10.543 -3.062 6.135 1.00 90.56 100 PHE A CA 1
ATOM 799 C C . PHE A 1 100 ? -11.403 -4.098 5.395 1.00 90.56 100 PHE A C 1
ATOM 801 O O . PHE A 1 100 ? -11.314 -4.220 4.173 1.00 90.56 100 PHE A O 1
ATOM 808 N N . SER A 1 101 ? -12.280 -4.800 6.114 1.00 90.81 101 SER A N 1
ATOM 809 C CA . SER A 1 101 ? -13.152 -5.834 5.538 1.00 90.81 101 SER A CA 1
ATOM 810 C C . SER A 1 101 ? -14.111 -5.252 4.495 1.00 90.81 101 SER A C 1
ATOM 812 O O . SER A 1 101 ? -14.289 -5.827 3.423 1.00 90.81 101 SER A O 1
ATOM 814 N N . ALA A 1 102 ? -14.663 -4.065 4.759 1.00 90.88 102 ALA A N 1
ATOM 815 C CA . ALA A 1 102 ? -15.502 -3.330 3.821 1.00 90.88 102 ALA A CA 1
ATOM 816 C C . ALA A 1 102 ? -14.727 -2.877 2.571 1.00 90.88 102 ALA A C 1
ATOM 818 O O . ALA A 1 102 ? -15.267 -2.924 1.468 1.00 90.88 102 ALA A O 1
ATOM 819 N N . ALA A 1 103 ? -13.465 -2.460 2.718 1.00 89.69 103 ALA A N 1
ATOM 820 C CA . ALA A 1 103 ? -12.618 -2.078 1.588 1.00 89.69 103 ALA A CA 1
ATOM 821 C C . ALA A 1 103 ? -12.224 -3.277 0.710 1.00 89.69 103 ALA A C 1
ATOM 823 O O . ALA A 1 103 ? -12.111 -3.134 -0.502 1.00 89.69 103 ALA A O 1
ATOM 824 N N . VAL A 1 104 ? -12.032 -4.460 1.299 1.00 89.75 104 VAL A N 1
ATOM 825 C CA . VAL A 1 104 ? -11.790 -5.693 0.535 1.00 89.75 104 VAL A CA 1
ATOM 826 C C . VAL A 1 104 ? -13.072 -6.160 -0.158 1.00 89.75 104 VAL A C 1
ATOM 828 O O . VAL A 1 104 ? -13.034 -6.503 -1.335 1.00 89.75 104 VAL A O 1
ATOM 831 N N . GLY A 1 105 ? -14.208 -6.128 0.543 1.00 87.81 105 GLY A N 1
ATOM 832 C CA . GLY A 1 105 ? -15.506 -6.546 0.005 1.00 87.81 105 GLY A CA 1
ATOM 833 C C . GLY A 1 105 ? -16.090 -5.611 -1.058 1.00 87.81 105 GLY A C 1
ATOM 834 O O . GLY A 1 105 ? -16.954 -6.029 -1.823 1.00 87.81 105 GLY A O 1
ATOM 835 N N . SER A 1 106 ? -15.628 -4.359 -1.142 1.00 87.75 106 SER A N 1
ATOM 836 C CA . SER A 1 106 ? -16.043 -3.432 -2.203 1.00 87.75 106 SER A CA 1
ATOM 837 C C . SER A 1 106 ? -15.404 -3.743 -3.561 1.00 87.75 106 SER A C 1
ATOM 839 O O . SER A 1 106 ? -15.886 -3.266 -4.590 1.00 87.75 106 SER A O 1
ATOM 841 N N . ILE A 1 107 ? -14.332 -4.541 -3.583 1.00 88.81 107 ILE A N 1
ATOM 842 C CA . ILE A 1 107 ? -13.653 -4.962 -4.808 1.00 88.81 107 ILE A CA 1
ATOM 843 C C . ILE A 1 107 ? -14.422 -6.139 -5.400 1.00 88.81 107 ILE A C 1
ATOM 845 O O . ILE A 1 107 ? -14.694 -7.126 -4.719 1.00 88.81 107 ILE A O 1
ATOM 849 N N . SER A 1 108 ? -14.753 -6.060 -6.689 1.00 88.00 108 SER A N 1
ATOM 850 C CA . SER A 1 108 ? -15.477 -7.143 -7.347 1.00 88.00 108 SER A CA 1
ATOM 851 C C . SER A 1 108 ? -14.607 -8.394 -7.446 1.00 88.00 108 SER A C 1
ATOM 853 O O . SER A 1 108 ? -13.448 -8.322 -7.851 1.00 88.00 108 SER A O 1
ATOM 855 N N . ASP A 1 109 ? -15.184 -9.568 -7.196 1.00 86.00 109 ASP A N 1
ATOM 856 C CA . ASP A 1 109 ? -14.491 -10.843 -7.419 1.00 86.00 109 ASP A CA 1
ATOM 857 C C . ASP A 1 109 ? -14.093 -11.071 -8.887 1.00 86.00 109 ASP A C 1
ATOM 859 O O . ASP A 1 109 ? -13.212 -11.876 -9.172 1.00 86.00 109 ASP A O 1
ATOM 863 N N . LYS A 1 110 ? -14.710 -10.338 -9.823 1.00 89.44 110 LYS A N 1
ATOM 864 C CA . LYS A 1 110 ? -14.399 -10.391 -11.259 1.00 89.44 110 LYS A CA 1
ATOM 865 C C . LYS A 1 110 ? -13.345 -9.369 -11.696 1.00 89.44 110 LYS A C 1
ATOM 867 O O . LYS A 1 110 ? -13.027 -9.314 -12.883 1.00 89.44 110 LYS A O 1
ATOM 872 N N . ASP A 1 111 ? -12.826 -8.545 -10.784 1.00 86.25 111 ASP A N 1
ATOM 873 C CA . ASP A 1 111 ? -11.817 -7.549 -11.136 1.00 86.25 111 ASP A CA 1
ATOM 874 C C . ASP A 1 111 ? -10.478 -8.227 -11.483 1.00 86.25 111 ASP A C 1
ATOM 876 O O . ASP A 1 111 ? -9.911 -8.929 -10.643 1.00 86.25 111 ASP A O 1
ATOM 880 N N . PRO A 1 112 ? -9.889 -7.960 -12.664 1.00 85.94 112 PRO A N 1
ATOM 881 C CA . PRO A 1 112 ? -8.609 -8.556 -13.062 1.00 85.94 112 PRO A CA 1
ATOM 882 C C . PRO A 1 112 ? -7.426 -8.084 -12.202 1.00 85.94 112 PRO A C 1
ATOM 884 O O . PRO A 1 112 ? -6.366 -8.704 -12.206 1.00 85.94 112 PRO A O 1
ATOM 887 N N . ASP A 1 113 ? -7.597 -6.981 -11.469 1.00 87.62 113 ASP A N 1
ATOM 888 C CA . ASP A 1 113 ? -6.573 -6.386 -10.603 1.00 87.62 113 ASP A CA 1
ATOM 889 C C . ASP A 1 113 ? -6.843 -6.626 -9.109 1.00 87.62 113 ASP A C 1
ATOM 891 O O . ASP A 1 113 ? -6.169 -6.040 -8.259 1.00 87.62 113 ASP A O 1
ATOM 895 N N . ARG A 1 114 ? -7.831 -7.469 -8.780 1.00 89.81 114 ARG A N 1
ATOM 896 C CA . ARG A 1 114 ? -8.283 -7.733 -7.408 1.00 89.81 114 ARG A CA 1
ATOM 897 C C . ARG A 1 114 ? -7.132 -8.093 -6.476 1.00 89.81 114 ARG A C 1
ATOM 899 O O . ARG A 1 114 ? -6.959 -7.445 -5.449 1.00 89.81 114 ARG A O 1
ATOM 906 N N . ASP A 1 115 ? -6.308 -9.063 -6.857 1.00 89.69 115 ASP A N 1
ATOM 907 C CA . ASP A 1 115 ? -5.234 -9.569 -5.996 1.00 89.69 115 ASP A CA 1
ATOM 908 C C . ASP A 1 115 ? -4.185 -8.506 -5.667 1.00 89.69 115 ASP A C 1
ATOM 910 O O . ASP A 1 115 ? -3.672 -8.453 -4.551 1.00 89.69 115 ASP A O 1
ATOM 914 N N . MET A 1 116 ? -3.870 -7.632 -6.621 1.00 88.75 116 MET A N 1
ATOM 915 C CA . MET A 1 116 ? -2.910 -6.548 -6.412 1.00 88.75 116 MET A CA 1
ATOM 916 C C . MET A 1 116 ? -3.471 -5.477 -5.478 1.00 88.75 116 MET A C 1
ATOM 918 O O . MET A 1 116 ? -2.754 -4.961 -4.622 1.00 88.75 116 MET A O 1
ATOM 922 N N . ILE A 1 117 ? -4.758 -5.160 -5.610 1.00 91.00 117 ILE A N 1
ATOM 923 C CA . ILE A 1 117 ? -5.421 -4.199 -4.730 1.00 91.00 117 ILE A CA 1
ATOM 924 C C . ILE A 1 117 ? -5.527 -4.774 -3.320 1.00 91.00 117 ILE A C 1
ATOM 926 O O . ILE A 1 117 ? -5.166 -4.094 -2.365 1.00 91.00 117 ILE A O 1
ATOM 930 N N . ILE A 1 118 ? -5.944 -6.033 -3.180 1.00 91.88 118 ILE A N 1
ATOM 931 C CA . ILE A 1 118 ? -6.026 -6.713 -1.884 1.00 91.88 118 ILE A CA 1
ATOM 932 C C . ILE A 1 118 ? -4.653 -6.749 -1.207 1.00 91.88 118 ILE A C 1
ATOM 934 O O . ILE A 1 118 ? -4.555 -6.467 -0.015 1.00 91.88 118 ILE A O 1
ATOM 938 N N . GLN A 1 119 ? -3.577 -7.041 -1.943 1.00 92.31 119 GLN A N 1
ATOM 939 C CA . GLN A 1 119 ? -2.215 -6.967 -1.403 1.00 92.31 119 GLN A CA 1
ATOM 940 C C . GLN A 1 119 ? -1.861 -5.553 -0.928 1.00 92.31 119 GLN A C 1
ATOM 942 O O . GLN A 1 119 ? -1.350 -5.394 0.180 1.00 92.31 119 GLN A O 1
ATOM 947 N N . ALA A 1 120 ? -2.196 -4.523 -1.709 1.00 92.00 120 ALA A N 1
ATOM 948 C CA . ALA A 1 120 ? -1.943 -3.138 -1.326 1.00 92.00 120 ALA A CA 1
ATOM 949 C C . ALA A 1 120 ? -2.704 -2.719 -0.059 1.00 92.00 120 ALA A C 1
ATOM 951 O O . ALA A 1 120 ? -2.133 -2.050 0.807 1.00 92.00 120 ALA A O 1
ATOM 952 N N . LEU A 1 121 ? -3.966 -3.140 0.073 1.00 91.88 121 LEU A N 1
ATOM 953 C CA . LEU A 1 121 ? -4.784 -2.901 1.263 1.00 91.88 121 LEU A CA 1
ATOM 954 C C . LEU A 1 121 ? -4.239 -3.657 2.479 1.00 91.88 121 LEU A C 1
ATOM 956 O O . LEU A 1 121 ? -4.109 -3.070 3.550 1.00 91.88 121 LEU A O 1
ATOM 960 N N . ASN A 1 122 ? -3.873 -4.933 2.316 1.00 92.19 122 ASN A N 1
ATOM 961 C CA . ASN A 1 122 ? -3.269 -5.742 3.379 1.00 92.19 122 ASN A CA 1
ATOM 962 C C . ASN A 1 122 ? -1.988 -5.105 3.910 1.00 92.19 122 ASN A C 1
ATOM 964 O O . ASN A 1 122 ? -1.787 -5.025 5.121 1.00 92.19 122 ASN A O 1
ATOM 968 N N . GLN A 1 123 ? -1.130 -4.637 3.005 1.00 91.06 123 GLN A N 1
ATOM 969 C CA . GLN A 1 123 ? 0.123 -3.995 3.365 1.00 91.06 123 GLN A CA 1
ATOM 970 C C . GLN A 1 123 ? -0.121 -2.685 4.127 1.00 91.06 123 GLN A C 1
ATOM 972 O O . GLN A 1 123 ? 0.519 -2.454 5.147 1.00 91.06 123 GLN A O 1
ATOM 977 N N . ALA A 1 124 ? -1.083 -1.865 3.697 1.00 90.12 124 ALA A N 1
ATOM 978 C CA . ALA A 1 124 ? -1.451 -0.643 4.413 1.00 90.12 124 ALA A CA 1
ATOM 979 C C . ALA A 1 124 ? -2.047 -0.920 5.797 1.00 90.12 124 ALA A C 1
ATOM 981 O O . ALA A 1 124 ? -1.698 -0.255 6.768 1.00 90.12 124 ALA A O 1
ATOM 982 N N . PHE A 1 125 ? -2.906 -1.934 5.913 1.00 89.94 125 PHE A N 1
ATOM 983 C CA . PHE A 1 125 ? -3.466 -2.332 7.200 1.00 89.94 125 PHE A CA 1
ATOM 984 C C . PHE A 1 125 ? -2.402 -2.917 8.133 1.00 89.94 125 PHE A C 1
ATOM 986 O O . PHE A 1 125 ? -2.437 -2.691 9.338 1.00 89.94 125 PHE A O 1
ATOM 993 N N . LYS A 1 126 ? -1.424 -3.651 7.593 1.00 90.19 126 LYS A N 1
ATOM 994 C CA . LYS A 1 126 ? -0.264 -4.124 8.353 1.00 90.19 126 LYS A CA 1
ATOM 995 C C . LYS A 1 126 ? 0.579 -2.955 8.864 1.00 90.19 126 LYS A C 1
ATOM 997 O O . LYS A 1 126 ? 0.855 -2.916 10.053 1.00 90.19 126 LYS A O 1
ATOM 1002 N N . GLU A 1 127 ? 0.909 -1.993 8.005 1.00 88.94 127 GLU A N 1
ATOM 1003 C CA . GLU A 1 127 ? 1.634 -0.777 8.401 1.00 88.94 127 GLU A CA 1
ATOM 1004 C C . GLU A 1 127 ? 0.874 0.021 9.467 1.00 88.94 127 GLU A C 1
ATOM 1006 O O . GLU A 1 127 ? 1.484 0.539 10.394 1.00 88.94 127 GLU A O 1
ATOM 1011 N N . PHE A 1 128 ? -0.458 0.080 9.383 1.00 87.25 128 PHE A N 1
ATOM 1012 C CA . PHE A 1 128 ? -1.283 0.704 10.415 1.00 87.25 128 PHE A CA 1
ATOM 1013 C C . PHE A 1 128 ? -1.261 -0.079 11.732 1.00 87.25 128 PHE A C 1
ATOM 1015 O O . PHE A 1 128 ? -1.137 0.522 12.789 1.00 87.25 128 PHE A O 1
ATOM 1022 N N . ARG A 1 129 ? -1.320 -1.413 11.695 1.00 84.50 129 ARG A N 1
ATOM 1023 C CA . ARG A 1 129 ? -1.215 -2.240 12.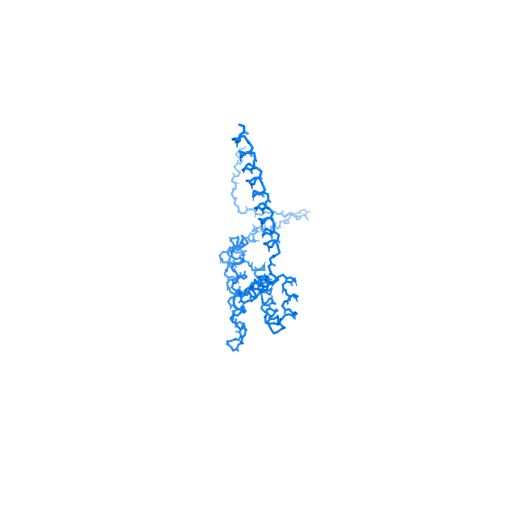909 1.00 84.50 129 ARG A CA 1
ATOM 1024 C C . ARG A 1 129 ? 0.157 -2.166 13.572 1.00 84.50 129 ARG A C 1
ATOM 1026 O O . ARG A 1 129 ? 0.236 -2.214 14.790 1.00 84.50 129 ARG A O 1
ATOM 1033 N N . GLU A 1 130 ? 1.215 -2.070 12.773 1.00 85.44 130 GLU A N 1
ATOM 1034 C CA . GLU A 1 130 ? 2.586 -1.853 13.248 1.00 85.44 130 GLU A CA 1
ATOM 1035 C C . GLU A 1 130 ? 2.814 -0.401 13.693 1.00 85.44 130 GLU A C 1
ATOM 1037 O O . GLU A 1 130 ? 3.745 -0.117 14.446 1.00 85.44 130 GLU A O 1
ATOM 1042 N N . SER A 1 131 ? 1.963 0.530 13.254 1.00 78.38 131 SER A N 1
ATOM 1043 C CA . SER A 1 131 ? 1.949 1.881 13.794 1.00 78.38 131 SER A CA 1
ATOM 1044 C C . SER A 1 131 ? 1.387 1.846 15.215 1.00 78.38 131 SER A C 1
ATOM 1046 O O . SER A 1 131 ? 0.324 1.279 15.470 1.00 78.38 131 SER A O 1
ATOM 1048 N N . GLY A 1 132 ? 2.083 2.497 16.148 1.00 70.56 132 GLY A N 1
ATOM 1049 C CA . GLY A 1 132 ? 1.648 2.582 17.547 1.00 70.56 132 GLY A CA 1
ATOM 1050 C C . GLY A 1 132 ? 0.282 3.258 17.738 1.00 70.56 132 GLY A C 1
ATOM 1051 O O . GLY A 1 132 ? -0.258 3.238 18.839 1.00 70.56 132 GLY A O 1
ATOM 1052 N N . ASP A 1 133 ? -0.300 3.842 16.687 1.00 71.62 133 ASP A N 1
ATOM 1053 C CA . ASP A 1 133 ? -1.655 4.389 16.710 1.00 71.62 133 ASP A CA 1
ATOM 1054 C C . ASP A 1 133 ? -2.710 3.284 16.844 1.00 71.62 133 ASP A C 1
ATOM 1056 O O . ASP A 1 133 ? -3.689 3.486 17.553 1.00 71.62 133 ASP A O 1
ATOM 1060 N N . TYR A 1 134 ? -2.498 2.098 16.259 1.00 74.19 134 TYR A N 1
ATOM 1061 C CA . TYR A 1 134 ? -3.425 0.970 16.408 1.00 74.19 134 TYR A CA 1
ATOM 1062 C C . TYR A 1 134 ? -3.397 0.366 17.817 1.00 74.19 134 TYR A C 1
ATOM 1064 O O . TYR A 1 134 ? -4.438 -0.017 18.347 1.00 74.19 134 TYR A O 1
ATOM 1072 N N . GLU A 1 135 ? -2.222 0.300 18.449 1.00 73.31 135 GLU A N 1
ATOM 1073 C CA . GLU A 1 135 ? -2.080 -0.190 19.829 1.00 73.31 135 GLU A CA 1
ATOM 1074 C C . GLU A 1 135 ? -2.789 0.715 20.842 1.00 73.31 135 GLU A C 1
ATOM 1076 O O . GLU A 1 135 ? -3.320 0.222 21.835 1.00 73.31 135 GLU A O 1
ATOM 1081 N N . ARG A 1 136 ? -2.837 2.023 20.566 1.00 72.56 136 ARG A N 1
ATOM 1082 C CA . ARG A 1 136 ? -3.521 3.025 21.396 1.00 72.56 136 ARG A CA 1
ATOM 1083 C C . ARG A 1 136 ? -5.037 3.029 21.232 1.00 72.56 136 ARG A C 1
ATOM 1085 O O . ARG A 1 136 ? -5.708 3.704 22.007 1.00 72.56 136 ARG A O 1
ATOM 1092 N N . LEU A 1 137 ? -5.579 2.347 20.221 1.00 75.00 137 LEU A N 1
ATOM 1093 C CA . LEU A 1 137 ? -7.024 2.283 20.042 1.00 75.00 137 LEU A CA 1
ATOM 1094 C C . LEU A 1 137 ? -7.642 1.325 21.072 1.00 75.00 137 LEU A C 1
ATOM 1096 O O . LEU A 1 137 ? -7.132 0.215 21.247 1.00 75.00 137 LEU A O 1
ATOM 1100 N N . PRO A 1 138 ? -8.761 1.707 21.706 1.00 73.25 138 PRO A N 1
ATOM 1101 C CA . PRO A 1 138 ? -9.543 0.788 22.523 1.00 73.25 138 PRO A CA 1
ATOM 1102 C C . PRO A 1 138 ? -10.073 -0.374 21.674 1.00 73.25 138 PRO A C 1
ATOM 1104 O O . PRO A 1 138 ? -10.261 -0.256 20.451 1.00 73.25 138 PRO A O 1
ATOM 1107 N N . ASP A 1 139 ? -10.299 -1.514 22.325 1.00 69.50 139 ASP A N 1
ATOM 1108 C CA . ASP A 1 139 ? -10.713 -2.739 21.643 1.00 69.50 139 ASP A CA 1
ATOM 1109 C C . ASP A 1 139 ? -12.142 -2.598 21.101 1.00 69.50 139 ASP A C 1
ATOM 1111 O O . ASP A 1 139 ? -12.421 -3.037 19.980 1.00 69.50 139 ASP A O 1
ATOM 1115 N N . THR A 1 140 ? -13.015 -1.893 21.831 1.00 67.00 140 THR A N 1
ATOM 1116 C CA . THR A 1 140 ? -14.417 -1.676 21.445 1.00 67.00 140 THR A CA 1
ATOM 1117 C C . THR A 1 140 ? -14.794 -0.201 21.288 1.00 67.00 140 THR A C 1
ATOM 1119 O O . THR A 1 140 ? -14.194 0.714 21.855 1.00 67.00 140 THR A O 1
ATOM 1122 N N . ARG A 1 141 ? -15.845 0.048 20.498 1.00 60.75 141 ARG A N 1
ATOM 1123 C CA . ARG A 1 141 ? -16.414 1.391 20.316 1.00 60.75 141 ARG A CA 1
ATOM 1124 C C . ARG A 1 141 ? -17.007 1.960 21.612 1.00 60.75 141 ARG A C 1
ATOM 1126 O O . ARG A 1 141 ? -16.949 3.171 21.811 1.00 60.75 141 ARG A O 1
ATOM 1133 N N . GLU A 1 142 ? -17.555 1.110 22.479 1.00 59.31 142 GLU A N 1
ATOM 1134 C CA . GLU A 1 142 ? -18.132 1.524 23.765 1.00 59.31 142 GLU A CA 1
ATOM 1135 C C . GLU A 1 142 ? -17.061 2.055 24.728 1.00 59.31 142 GLU A C 1
ATOM 1137 O O . GLU A 1 142 ? -17.267 3.086 25.368 1.00 59.31 142 GLU A O 1
ATOM 1142 N N . GLU A 1 143 ? -15.880 1.432 24.762 1.00 59.56 143 GLU A N 1
ATOM 1143 C CA . GLU A 1 143 ? -14.720 1.933 25.513 1.00 59.56 143 GLU A CA 1
ATOM 1144 C C . GLU A 1 143 ? -14.236 3.287 24.970 1.00 59.56 143 GLU A C 1
ATOM 1146 O O . GLU A 1 143 ? -14.020 4.221 25.741 1.00 59.56 143 GLU A O 1
ATOM 1151 N N . ALA A 1 144 ? -14.183 3.448 23.641 1.00 59.19 144 ALA A N 1
ATOM 1152 C CA . ALA A 1 144 ? -13.812 4.713 22.995 1.00 59.19 144 ALA A CA 1
ATOM 1153 C C . ALA A 1 144 ? -14.773 5.877 23.305 1.00 59.19 144 ALA A C 1
ATOM 1155 O O . ALA A 1 144 ? -14.372 7.045 23.321 1.00 59.19 144 ALA A O 1
ATOM 1156 N N . GLU A 1 145 ? -16.064 5.581 23.481 1.00 58.78 145 GLU A N 1
ATOM 1157 C CA . GLU A 1 145 ? -17.087 6.568 23.840 1.00 58.78 145 GLU A CA 1
ATOM 1158 C C . GLU A 1 145 ? -17.115 6.858 25.350 1.00 58.78 145 GLU A C 1
ATOM 1160 O O . GLU A 1 145 ? -17.450 7.981 25.737 1.00 58.78 145 GLU A O 1
ATOM 1165 N N . ASN A 1 146 ? -16.714 5.903 26.196 1.00 55.00 146 ASN A N 1
ATOM 1166 C CA . ASN A 1 146 ? -16.613 6.093 27.645 1.00 55.00 146 ASN A CA 1
ATOM 1167 C C . ASN A 1 146 ? -15.352 6.864 28.068 1.00 55.00 146 ASN A C 1
ATOM 1169 O O . ASN A 1 146 ? -15.455 7.721 28.941 1.00 55.00 146 ASN A O 1
ATOM 1173 N N . GLU A 1 147 ? -14.203 6.681 27.407 1.00 54.00 147 GLU A N 1
ATOM 1174 C CA . GLU A 1 147 ? -12.990 7.477 27.687 1.00 54.00 147 GLU A CA 1
ATOM 1175 C C . GLU A 1 147 ? -13.147 8.971 27.345 1.00 54.00 147 GLU A C 1
ATOM 1177 O O . GLU A 1 147 ? -12.484 9.830 27.925 1.00 54.00 147 GLU A O 1
ATOM 1182 N N . LYS A 1 148 ? -14.048 9.317 26.416 1.00 51.81 148 LYS A N 1
ATOM 1183 C CA . LYS A 1 148 ? -14.282 10.709 25.987 1.00 51.81 148 LYS A CA 1
ATOM 1184 C C . LYS A 1 148 ? -15.229 11.500 26.884 1.00 51.81 148 LYS A C 1
ATOM 1186 O O . LYS A 1 148 ? -15.436 12.687 26.630 1.00 51.81 148 LYS A O 1
ATOM 1191 N N . LYS A 1 149 ? -15.816 10.884 27.910 1.00 45.62 149 LYS A N 1
ATOM 1192 C CA . LYS A 1 149 ? -16.703 11.575 28.848 1.00 45.62 149 LYS A CA 1
ATOM 1193 C C . LYS A 1 149 ? -15.938 11.921 30.128 1.00 45.62 149 LYS A C 1
ATOM 1195 O O . LYS A 1 149 ? -15.877 11.083 31.021 1.00 45.62 149 LYS A O 1
ATOM 1200 N N . PRO A 1 150 ? -15.466 13.165 30.333 1.00 47.00 150 PRO A N 1
ATOM 1201 C CA . PRO A 1 150 ? -15.452 13.679 31.690 1.00 47.00 150 PRO A CA 1
ATOM 1202 C C . PRO A 1 150 ? -16.922 13.842 32.106 1.00 47.00 150 PRO A C 1
ATOM 1204 O O . PRO A 1 150 ? -17.612 14.749 31.640 1.00 47.00 150 PRO A O 1
ATOM 1207 N N . HIS A 1 151 ? -17.445 12.936 32.932 1.00 47.47 151 HIS A N 1
ATOM 1208 C CA . HIS A 1 151 ? -18.732 13.130 33.605 1.00 47.47 151 HIS A CA 1
ATOM 1209 C C . HIS A 1 151 ? -18.591 14.280 34.622 1.00 47.47 151 HIS A C 1
ATOM 1211 O O . HIS A 1 151 ? -18.393 14.060 35.809 1.00 47.47 151 HIS A O 1
ATOM 1217 N N . LYS A 1 152 ? -18.654 15.530 34.147 1.00 55.50 152 LYS A N 1
ATOM 1218 C CA . LYS A 1 152 ? -18.893 16.715 34.983 1.00 55.50 152 LYS A CA 1
ATOM 1219 C C . LYS A 1 152 ? -20.289 17.237 34.670 1.00 55.50 152 LYS A C 1
ATOM 1221 O O . LYS A 1 152 ? -20.487 17.968 33.703 1.00 55.50 152 LYS A O 1
ATOM 1226 N N . THR A 1 153 ? -21.259 16.825 35.477 1.00 51.31 153 THR A N 1
ATOM 1227 C CA . THR A 1 153 ? -22.598 17.418 35.482 1.00 51.31 153 THR A CA 1
ATOM 1228 C C . THR A 1 153 ? -22.499 18.779 36.177 1.00 51.31 153 THR A C 1
ATOM 1230 O O . THR A 1 153 ? -21.994 18.866 37.294 1.00 51.31 153 THR A O 1
ATOM 1233 N N . MET A 1 154 ? -22.908 19.856 35.499 1.00 53.12 154 MET A N 1
ATOM 1234 C CA . MET A 1 154 ? -23.073 21.166 36.138 1.00 53.12 154 MET A CA 1
ATOM 1235 C C . MET A 1 154 ? -24.470 21.245 36.741 1.00 53.12 154 MET A C 1
ATOM 1237 O O . MET A 1 154 ? -25.457 21.098 36.020 1.00 53.12 154 MET A O 1
ATOM 1241 N N . GLU A 1 155 ? -24.544 21.505 38.041 1.00 56.31 155 GLU A N 1
ATOM 1242 C CA . GLU A 1 155 ? -25.802 21.793 38.725 1.00 56.31 155 GLU A CA 1
ATOM 1243 C C . GLU A 1 155 ? -25.907 23.302 38.973 1.00 56.31 155 GLU A C 1
ATOM 1245 O O . GLU A 1 155 ? -24.973 23.922 39.490 1.00 56.31 155 GLU A O 1
ATOM 1250 N N . TYR A 1 156 ? -27.030 23.895 38.555 1.00 56.69 156 TYR A N 1
ATOM 1251 C CA . TYR A 1 156 ? -27.320 25.316 38.743 1.00 56.69 156 TYR A CA 1
ATOM 1252 C C . TYR A 1 156 ? -28.259 25.486 39.930 1.00 56.69 156 TYR A C 1
ATOM 1254 O O . TYR A 1 156 ? -29.372 24.959 39.917 1.00 56.69 156 TYR A O 1
ATOM 1262 N N . VAL A 1 157 ? -27.842 26.273 40.921 1.00 59.59 157 VAL A N 1
ATOM 1263 C CA . VAL A 1 157 ? -28.675 26.605 42.083 1.00 59.59 157 VAL A CA 1
ATOM 1264 C C . VAL A 1 157 ? -28.975 28.101 42.068 1.00 59.59 157 VAL A C 1
ATOM 1266 O O . VAL A 1 157 ? -28.074 28.935 41.952 1.00 59.59 157 VAL A O 1
ATOM 1269 N N . GLN A 1 158 ? -30.262 28.449 42.137 1.00 56.69 158 GLN A N 1
ATOM 1270 C CA . GLN A 1 158 ? -30.721 29.835 42.148 1.00 56.69 158 GLN A CA 1
ATOM 1271 C C . GLN A 1 158 ? -30.893 30.289 43.600 1.00 56.69 158 GLN A C 1
ATOM 1273 O O . GLN A 1 158 ? -31.800 29.834 44.296 1.00 56.69 158 GLN A O 1
ATOM 1278 N N . ASN A 1 159 ? -30.022 31.184 44.065 1.00 59.69 159 ASN A N 1
ATOM 1279 C CA . ASN A 1 159 ? -30.110 31.716 45.424 1.00 59.69 159 ASN A CA 1
ATOM 1280 C C . ASN A 1 159 ? -31.064 32.922 45.459 1.00 59.69 159 ASN A C 1
ATOM 1282 O O . ASN A 1 159 ? -31.149 33.685 44.494 1.00 59.69 159 ASN A O 1
ATOM 1286 N N . GLY A 1 160 ? -31.752 33.128 46.591 1.00 57.16 160 GLY A N 1
ATOM 1287 C CA . GLY A 1 160 ? -32.815 34.137 46.787 1.00 57.16 160 GLY A CA 1
ATOM 1288 C C . GLY A 1 160 ? -32.428 35.608 46.554 1.00 57.16 160 GLY A C 1
ATOM 1289 O O . GLY A 1 160 ? -33.275 36.488 46.670 1.00 57.16 160 GLY A O 1
ATOM 1290 N N . ASN A 1 161 ? -31.176 35.871 46.178 1.00 58.81 161 ASN A N 1
ATOM 1291 C CA . ASN A 1 161 ? -30.630 37.190 45.868 1.00 58.81 161 ASN A CA 1
ATOM 1292 C C . ASN A 1 161 ? -30.485 37.421 44.346 1.00 58.81 161 ASN A C 1
ATOM 1294 O O . ASN A 1 161 ? -29.917 38.428 43.937 1.00 58.81 161 ASN A O 1
ATOM 1298 N N . GLY A 1 162 ? -30.967 36.497 43.502 1.00 58.16 162 GLY A N 1
ATOM 1299 C CA . GLY A 1 162 ? -30.981 36.637 42.038 1.00 58.16 162 GLY A CA 1
ATOM 1300 C C . GLY A 1 162 ? -29.700 36.200 41.316 1.00 58.16 162 GLY A C 1
ATOM 1301 O O . GLY A 1 162 ? -29.599 36.384 40.105 1.00 58.16 162 GLY A O 1
ATOM 1302 N N . TYR A 1 163 ? -28.741 35.598 42.023 1.00 48.28 163 TYR A N 1
ATOM 1303 C CA . TYR A 1 163 ? -27.502 35.073 41.440 1.00 48.28 163 TYR A CA 1
ATOM 1304 C C . TYR A 1 163 ? -27.610 33.562 41.170 1.00 48.28 163 TYR A C 1
ATOM 1306 O O . TYR A 1 163 ? -28.239 32.831 41.940 1.00 48.28 163 TYR A O 1
ATOM 1314 N N . GLN A 1 164 ? -27.000 33.109 40.069 1.00 52.22 164 GLN A N 1
ATOM 1315 C CA . GLN A 1 164 ? -26.877 31.695 39.697 1.00 52.22 164 GLN A CA 1
ATOM 1316 C C . GLN A 1 164 ? -25.443 31.231 39.962 1.00 52.22 164 GLN A C 1
ATOM 1318 O O . GLN A 1 164 ? -24.511 31.751 39.350 1.00 52.22 164 GLN A O 1
ATOM 1323 N N . GLU A 1 165 ? -25.270 30.256 40.851 1.00 52.38 165 GLU A N 1
ATOM 1324 C CA . GLU A 1 165 ? -23.985 29.580 41.053 1.00 52.38 165 GLU A CA 1
ATOM 1325 C C . GLU A 1 165 ? -23.999 28.218 40.348 1.00 52.38 165 GLU A C 1
ATOM 1327 O O . GLU A 1 165 ? -25.019 27.523 40.344 1.00 52.38 165 GLU A O 1
ATOM 1332 N N . ALA A 1 166 ? -22.876 27.864 39.715 1.00 59.75 166 ALA A N 1
ATOM 1333 C CA . ALA A 1 166 ? -22.680 26.593 39.023 1.00 59.75 166 ALA A CA 1
ATOM 1334 C C . ALA A 1 166 ? -21.572 25.801 39.719 1.00 59.75 166 ALA A C 1
ATOM 1336 O O . ALA A 1 166 ? -20.434 26.270 39.810 1.00 59.75 166 ALA A O 1
ATOM 1337 N N . TYR A 1 167 ? -21.896 24.596 40.183 1.00 52.91 167 TYR A N 1
ATOM 1338 C CA . TYR A 1 167 ? -20.931 23.697 40.814 1.00 52.91 167 TYR A CA 1
ATOM 1339 C C . TYR A 1 167 ? -20.547 22.569 39.852 1.00 52.91 167 TYR A C 1
ATOM 1341 O O . TYR A 1 167 ? -21.386 22.036 39.125 1.00 52.91 167 TYR A O 1
ATOM 1349 N N . LEU A 1 168 ? -19.263 22.201 39.846 1.00 51.62 168 LEU A N 1
ATOM 1350 C CA . LEU A 1 168 ? -18.753 21.046 39.106 1.00 51.62 168 LEU A CA 1
ATOM 1351 C C . LEU A 1 168 ? -18.790 19.832 40.036 1.00 51.62 168 LEU A C 1
ATOM 1353 O O . LEU A 1 168 ? -17.986 19.755 40.963 1.00 51.62 168 LEU A O 1
ATOM 1357 N N . THR A 1 169 ? -19.699 18.885 39.806 1.00 54.09 169 THR A N 1
ATOM 1358 C CA . THR A 1 169 ? -19.733 17.658 40.611 1.00 54.09 169 THR A CA 1
ATOM 1359 C C . THR A 1 169 ? -18.648 16.699 40.123 1.00 54.09 169 THR A C 1
ATOM 1361 O O . THR A 1 169 ? -18.771 16.105 39.051 1.00 54.09 169 THR A O 1
ATOM 1364 N N . GLU A 1 170 ? -17.574 16.559 40.895 1.00 51.22 170 GLU A N 1
ATOM 1365 C CA . GLU A 1 170 ? -16.604 15.475 40.740 1.00 51.22 170 GLU A CA 1
ATOM 1366 C C . GLU A 1 170 ? -17.129 14.274 41.528 1.00 51.22 170 GLU A C 1
ATOM 1368 O O . GLU A 1 170 ? -17.074 14.236 42.757 1.00 51.22 170 GLU A O 1
ATOM 1373 N N . ALA A 1 171 ? -17.713 13.306 40.823 1.00 61.34 171 ALA A N 1
ATOM 1374 C CA . ALA A 1 171 ? -18.019 12.012 41.408 1.00 61.34 171 ALA A CA 1
ATOM 1375 C C . ALA A 1 171 ? -16.695 11.265 41.640 1.00 61.34 171 ALA A C 1
ATOM 1377 O O . ALA A 1 171 ? -16.235 10.567 40.748 1.00 61.34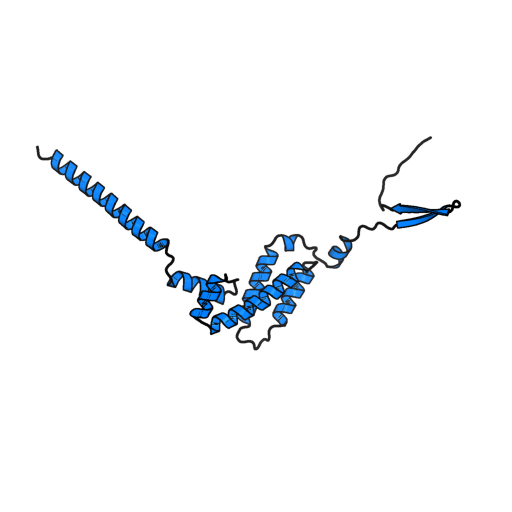 171 ALA A O 1
ATOM 1378 N N . GLU A 1 172 ? -16.049 11.516 42.786 1.00 43.78 172 GLU A N 1
ATOM 1379 C CA . GLU A 1 172 ? -15.492 10.512 43.712 1.00 43.78 172 GLU A CA 1
ATOM 1380 C C . GLU A 1 172 ? -14.600 11.155 44.800 1.00 43.78 172 GLU A C 1
ATOM 1382 O O . GLU A 1 172 ? -13.489 11.611 44.558 1.00 43.78 172 GLU A O 1
ATOM 1387 N N . GLY A 1 173 ? -15.114 11.134 46.037 1.00 50.47 173 GLY A N 1
ATOM 1388 C CA . GLY A 1 173 ? -14.372 10.768 47.247 1.00 50.47 173 GLY A CA 1
ATOM 1389 C C . GLY A 1 173 ? -13.173 11.606 47.699 1.00 50.47 173 GLY A C 1
ATOM 1390 O O . GLY A 1 173 ? -12.045 11.148 47.584 1.00 50.47 173 GLY A O 1
ATOM 1391 N N . ILE A 1 174 ? -13.419 12.684 48.454 1.00 40.09 174 ILE A N 1
ATOM 1392 C CA . ILE A 1 174 ? -12.623 12.975 49.660 1.00 40.09 174 ILE A CA 1
ATOM 1393 C C . ILE A 1 174 ? -13.585 13.436 50.758 1.00 40.09 174 ILE A C 1
ATOM 1395 O O . ILE A 1 174 ? -14.188 14.504 50.671 1.00 40.09 174 ILE A O 1
ATOM 1399 N N . ALA A 1 175 ? -13.746 12.619 51.799 1.00 41.44 175 ALA A N 1
ATOM 1400 C CA . ALA A 1 175 ? -14.445 13.027 53.009 1.00 41.44 175 ALA A CA 1
ATOM 1401 C C . ALA A 1 175 ? -13.620 14.115 53.712 1.00 41.44 175 ALA A C 1
ATOM 1403 O O . ALA A 1 175 ? -12.605 13.814 54.339 1.00 41.44 175 ALA A O 1
ATOM 1404 N N . PHE A 1 176 ? -14.042 15.376 53.621 1.00 38.22 176 PHE A N 1
ATOM 1405 C CA . PHE A 1 176 ? -13.529 16.408 54.514 1.00 38.22 176 PHE A CA 1
ATOM 1406 C C . PHE A 1 176 ? -14.360 16.400 55.797 1.00 38.22 176 PHE A C 1
ATOM 1408 O O . PHE A 1 176 ? -15.453 16.959 55.866 1.00 38.22 176 PHE A O 1
ATOM 1415 N N . VAL A 1 177 ? -13.837 15.716 56.814 1.00 47.25 177 VAL A N 1
ATOM 1416 C CA . VAL A 1 177 ? -14.295 15.863 58.194 1.00 47.25 177 VAL A CA 1
ATOM 1417 C C . VAL A 1 177 ? -13.682 17.152 58.736 1.00 47.25 177 VAL A C 1
ATOM 1419 O O . VAL A 1 177 ? -12.490 17.189 59.032 1.00 47.25 177 VAL A O 1
ATOM 1422 N N . ALA A 1 178 ? -14.493 18.196 58.894 1.00 42.00 178 ALA A N 1
ATOM 1423 C CA . ALA A 1 178 ? -14.191 19.265 59.838 1.00 42.00 178 ALA A CA 1
ATOM 1424 C C . ALA A 1 178 ? -14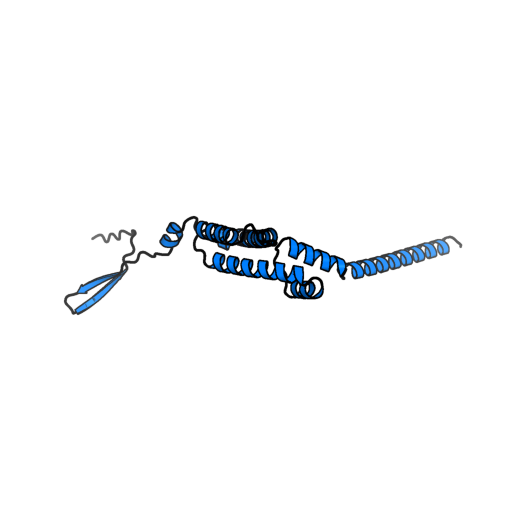.891 18.921 61.155 1.00 42.00 178 ALA A C 1
ATOM 1426 O O . ALA A 1 178 ? -16.107 19.050 61.282 1.00 42.00 178 ALA A O 1
ATOM 1427 N N . GLY A 1 179 ? -14.116 18.383 62.095 1.00 46.22 179 GLY A N 1
ATOM 1428 C CA . GLY A 1 179 ? -14.541 18.218 63.476 1.00 46.22 179 GLY A CA 1
ATOM 1429 C C . GLY A 1 179 ? -14.486 19.544 64.237 1.00 46.22 179 GLY A C 1
ATOM 1430 O O . GLY A 1 179 ? -13.555 20.313 64.018 1.00 46.22 179 GLY A O 1
ATOM 1431 N N . ALA A 1 180 ? -15.465 19.691 65.140 1.00 41.69 180 ALA A N 1
ATOM 1432 C CA . ALA A 1 180 ? -15.608 20.636 66.260 1.00 41.69 180 ALA A CA 1
ATOM 1433 C C . ALA A 1 180 ? -15.548 22.143 65.957 1.00 41.69 180 ALA A C 1
ATOM 1435 O O . ALA A 1 180 ? -14.452 22.678 65.690 1.00 41.69 180 ALA A O 1
#

Secondary structure (DSSP, 8-state):
--SHHHHHHHHHHHHHHHHHHHHHHHHHHHHHHS--HHHHHHHHHHHHHTTPPPPHHHHHHHHHH-HHHHHHHHHHHHHHHHHHHHHHH--SHHHHHHHHHHHHHTS-TT-TTHHHHHHHHHHHHHHHHHSHHHHTS-SSHHHHHHTT----EEEEEE-TTS-EEEEEE--S--------

Sequence (180 aa):
MNITLKKEKAVSDAMLGQQLMSYARSLQEEGQQKESKEAYAAKVYAKARSGQRLTPEEMSFLARTNPELYRKVLRAQMLRRELESRLKNCKSKQEAQEAFSAAVGSISDKDPDRDMIIQALNQAFKEFRESGDYERLPDTREEAENEKKPHKTMEYVQNGNGYQEAYLTEAEGIAFVAGA

Foldseek 3Di:
DPPVVVVVVVVVVVVVVVVVVVVVVVVVVVVVVPCDPVNLLVVLVVCLQLLHDDDPVSLVVCCVVPVPSSVLSVVLVVLLVVLLVQLVVDQALVSNVVSLVVSLVVDDPPDPSSVSSNSNSVVSSVVSCVPCVRVPHHHDPVVSVVVPDPPFDWDWDQDPVGDIDTDTDDPDDDDDDDDD

pLDDT: mean 74.88, std 16.27, range [38.22, 92.31]